Protein AF-A0A095VUY6-F1 (afdb_monomer)

Secondary structure (DSSP, 8-state):
-HHHHHHHHHHHHHHHHHHHHHHHT--PPPTT-SS-S-HHHHHHHHHHHHHHHHHHHHHHHHHHHHHH---STTTSHHHHHHHHHHHHHHHHHHHHH-

Foldseek 3Di:
DVVVLVVLVVVLVVLLVVLLVLLVPDDDDDPDPPPPDDPSVVVSVVSLVVSVVSLVVSLVVLVVQLVVDQPDCCNHPNVNVVSVVSVVVSVVSVVVRD

Structure (mmCIF, N/CA/C/O backbone):
data_AF-A0A095VUY6-F1
#
_entry.id   AF-A0A095VUY6-F1
#
loop_
_atom_site.group_PDB
_atom_site.id
_atom_site.type_symbol
_atom_site.label_atom_id
_atom_site.label_alt_id
_atom_site.label_comp_id
_atom_site.label_asym_id
_atom_site.label_entity_id
_atom_site.label_seq_id
_atom_site.pdbx_PDB_ins_code
_atom_site.Cartn_x
_atom_site.Cartn_y
_atom_site.Cartn_z
_atom_site.occupancy
_atom_site.B_iso_or_equiv
_atom_site.auth_seq_id
_atom_site.auth_comp_id
_atom_site.auth_asym_id
_atom_site.auth_atom_id
_atom_site.pdbx_PDB_model_num
ATOM 1 N N . MET A 1 1 ? -11.208 10.276 18.630 1.00 66.81 1 MET A N 1
ATOM 2 C CA . MET A 1 1 ? -10.186 9.214 18.450 1.00 66.81 1 MET A CA 1
ATOM 3 C C . MET A 1 1 ? -10.660 8.069 17.556 1.00 66.81 1 MET A C 1
ATOM 5 O O . MET A 1 1 ? -9.987 7.786 16.578 1.00 66.81 1 MET A O 1
ATOM 9 N N . PHE A 1 2 ? -11.812 7.439 17.823 1.00 73.38 2 PHE A N 1
ATOM 10 C CA . PHE A 1 2 ? -12.268 6.275 17.043 1.00 73.38 2 PHE A CA 1
ATOM 11 C C . PHE A 1 2 ? -12.604 6.577 15.572 1.00 73.38 2 PHE A C 1
ATOM 13 O O . PHE A 1 2 ? -12.197 5.826 14.691 1.00 73.38 2 PHE A O 1
ATOM 20 N N . LEU A 1 3 ? -13.283 7.699 15.297 1.00 83.88 3 LEU A N 1
ATOM 21 C CA . LEU A 1 3 ? -13.585 8.131 13.926 1.00 83.88 3 LEU A CA 1
ATOM 22 C C . LEU A 1 3 ? -12.308 8.418 13.120 1.00 83.88 3 LEU A C 1
ATOM 24 O O . LEU 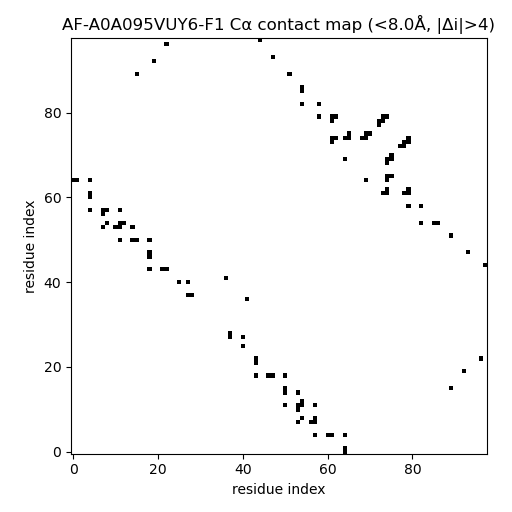A 1 3 ? -12.180 7.957 11.995 1.00 83.88 3 LEU A O 1
ATOM 28 N N . TYR A 1 4 ? -11.340 9.107 13.728 1.00 87.44 4 TYR A N 1
ATOM 29 C CA . TYR A 1 4 ? -10.055 9.407 13.094 1.00 87.44 4 TYR A CA 1
ATOM 30 C C . TYR A 1 4 ? -9.267 8.140 12.738 1.00 87.44 4 TYR A C 1
ATOM 32 O O . TYR A 1 4 ? -8.796 8.011 11.614 1.00 87.44 4 TYR A O 1
ATOM 40 N N . TYR A 1 5 ? -9.189 7.174 13.662 1.00 86.06 5 TYR A N 1
ATOM 41 C CA . TYR A 1 5 ? -8.580 5.873 13.378 1.00 86.06 5 TYR A CA 1
ATOM 42 C C . TYR A 1 5 ? -9.266 5.171 12.198 1.00 86.06 5 TYR A C 1
ATOM 44 O O . TYR A 1 5 ? -8.583 4.715 11.288 1.00 86.06 5 TYR A O 1
ATOM 52 N N . ARG A 1 6 ? -10.606 5.137 12.169 1.00 86.44 6 ARG A N 1
ATOM 53 C CA . ARG A 1 6 ? -11.358 4.536 11.056 1.00 86.44 6 ARG A CA 1
ATOM 54 C C . ARG A 1 6 ? -11.048 5.208 9.721 1.00 86.44 6 ARG A C 1
ATOM 56 O O . ARG A 1 6 ? -10.798 4.505 8.752 1.00 86.44 6 ARG A O 1
ATOM 63 N N . ILE A 1 7 ? -11.030 6.540 9.681 1.00 91.38 7 ILE A N 1
ATOM 64 C CA . ILE A 1 7 ? -10.694 7.298 8.467 1.00 91.38 7 ILE A CA 1
ATOM 65 C C . ILE A 1 7 ? -9.268 6.965 8.018 1.00 91.38 7 ILE A C 1
ATOM 67 O O . ILE A 1 7 ? -9.061 6.608 6.864 1.00 91.38 7 ILE A O 1
ATOM 71 N N . SER A 1 8 ? -8.297 7.014 8.933 1.00 92.31 8 SER A N 1
ATOM 72 C CA . SER A 1 8 ? -6.902 6.682 8.628 1.00 92.31 8 SER A CA 1
ATOM 73 C C . SER A 1 8 ? -6.746 5.248 8.121 1.00 92.31 8 SER A C 1
ATOM 75 O O . SER A 1 8 ? -6.016 5.024 7.157 1.00 92.31 8 SER A O 1
ATOM 77 N N . PHE A 1 9 ? -7.448 4.287 8.720 1.00 91.56 9 PHE A N 1
ATOM 78 C CA . PHE A 1 9 ? -7.431 2.897 8.280 1.00 91.56 9 PHE A CA 1
ATOM 79 C C . PHE A 1 9 ? -8.013 2.738 6.871 1.00 91.56 9 PHE A C 1
ATOM 81 O O . PHE A 1 9 ? -7.360 2.157 6.010 1.00 91.56 9 PHE A O 1
ATOM 88 N N . VAL A 1 10 ? -9.192 3.312 6.607 1.00 94.19 10 VAL A N 1
ATOM 89 C CA . VAL A 1 10 ? -9.834 3.259 5.283 1.00 94.19 10 VAL A CA 1
ATOM 90 C C . VAL A 1 10 ? -8.943 3.889 4.214 1.00 94.19 10 VAL A C 1
ATOM 92 O O . VAL A 1 10 ? -8.733 3.279 3.171 1.00 94.19 10 VAL A O 1
ATOM 95 N N . LEU A 1 11 ? -8.354 5.057 4.486 1.00 96.44 11 LEU A N 1
ATOM 96 C CA . LEU A 1 11 ? -7.415 5.698 3.562 1.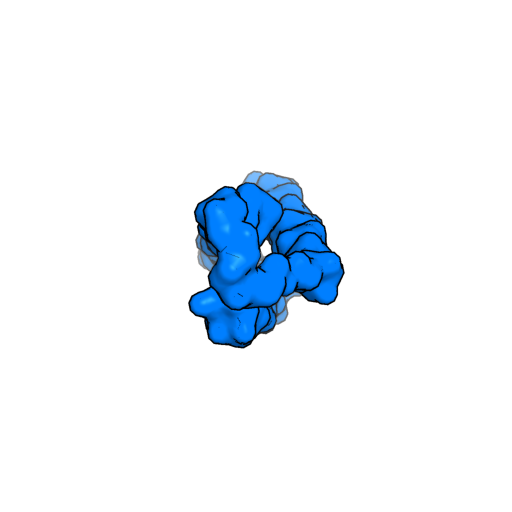00 96.44 11 LEU A CA 1
ATOM 97 C C . LEU A 1 11 ? -6.180 4.832 3.296 1.00 96.44 11 LEU A C 1
ATOM 99 O O . LEU A 1 11 ? -5.737 4.751 2.157 1.00 96.44 11 LEU A O 1
ATOM 103 N N . SER A 1 12 ? -5.657 4.151 4.318 1.00 95.75 12 SER A N 1
ATOM 104 C CA . SER A 1 12 ? -4.505 3.252 4.160 1.00 95.75 12 SER A CA 1
ATOM 105 C C . SER A 1 12 ? -4.842 2.055 3.271 1.00 95.75 12 SER A C 1
ATOM 107 O O . SER A 1 12 ? -4.057 1.703 2.397 1.00 95.75 12 SER A O 1
ATOM 109 N N . VAL A 1 13 ? -6.022 1.452 3.456 1.00 96.12 13 VAL A N 1
ATOM 110 C CA . VAL A 1 13 ? -6.487 0.324 2.633 1.00 96.12 13 VAL A CA 1
ATOM 111 C C . VAL A 1 13 ? -6.734 0.759 1.188 1.00 96.12 13 VAL A C 1
ATOM 113 O O . VAL A 1 13 ? -6.324 0.057 0.270 1.00 96.12 13 VAL A O 1
ATOM 116 N N . LEU A 1 14 ? -7.357 1.922 0.972 1.00 97.88 14 LEU A N 1
ATOM 117 C CA . LEU A 1 14 ? -7.585 2.462 -0.372 1.00 97.88 14 LEU A CA 1
ATOM 118 C C . LEU A 1 14 ? -6.270 2.791 -1.085 1.00 97.88 14 LEU A C 1
ATOM 120 O O . LEU A 1 14 ? -6.108 2.436 -2.249 1.00 97.88 14 LEU A O 1
ATOM 124 N N . ALA A 1 15 ? -5.324 3.423 -0.385 1.00 97.25 15 ALA A N 1
ATOM 125 C CA . ALA A 1 15 ? -4.004 3.727 -0.928 1.00 97.25 15 ALA A CA 1
ATOM 126 C C . ALA A 1 15 ? -3.239 2.447 -1.290 1.00 97.25 15 ALA A C 1
ATOM 128 O O . ALA A 1 15 ? -2.677 2.358 -2.378 1.00 97.25 15 ALA A O 1
ATOM 129 N N . LEU A 1 16 ? -3.273 1.435 -0.415 1.00 97.38 16 LEU A N 1
ATOM 130 C CA . LEU A 1 16 ? -2.670 0.133 -0.688 1.00 97.38 16 LEU A CA 1
ATOM 131 C C . LEU A 1 16 ? -3.310 -0.542 -1.905 1.00 97.38 16 LEU A C 1
ATOM 133 O O . LEU A 1 16 ? -2.589 -1.025 -2.769 1.00 97.38 16 LEU A O 1
ATOM 137 N N . ALA A 1 17 ? -4.641 -0.555 -2.001 1.00 96.81 17 ALA A N 1
ATOM 138 C CA . ALA A 1 17 ? -5.343 -1.161 -3.130 1.00 96.81 17 ALA A CA 1
ATOM 139 C C . ALA A 1 17 ? -4.996 -0.468 -4.456 1.00 96.81 17 ALA A C 1
ATOM 141 O O . ALA A 1 17 ? -4.657 -1.141 -5.425 1.00 96.81 17 ALA A O 1
ATOM 142 N N . ALA A 1 18 ? -5.023 0.868 -4.488 1.00 96.88 18 ALA A N 1
ATOM 143 C CA . ALA A 1 18 ? -4.638 1.642 -5.665 1.00 96.88 18 ALA A CA 1
ATOM 144 C C . ALA A 1 18 ? -3.186 1.373 -6.079 1.00 96.88 18 ALA A C 1
ATOM 146 O O . ALA A 1 18 ? -2.910 1.197 -7.263 1.00 96.88 18 ALA A O 1
ATOM 147 N N . TRP A 1 19 ? -2.270 1.294 -5.112 1.00 96.94 19 TRP A N 1
ATOM 148 C CA . TRP A 1 19 ? -0.867 1.003 -5.385 1.00 96.94 19 TRP A CA 1
ATOM 149 C C . TRP A 1 19 ? -0.654 -0.421 -5.907 1.00 96.94 19 TRP A C 1
ATOM 151 O O . TRP A 1 19 ? 0.020 -0.591 -6.917 1.00 96.94 19 TRP A O 1
ATOM 161 N N . VAL A 1 20 ? -1.283 -1.430 -5.290 1.00 95.44 20 VAL A N 1
ATOM 162 C CA . VAL A 1 20 ? -1.222 -2.823 -5.768 1.00 95.44 20 VAL A CA 1
ATOM 163 C C . VAL A 1 20 ? -1.757 -2.930 -7.191 1.00 95.44 20 VAL A C 1
ATOM 165 O O . VAL A 1 20 ? -1.122 -3.574 -8.015 1.00 95.44 20 VAL A O 1
ATOM 168 N N . ILE A 1 21 ? -2.885 -2.281 -7.502 1.00 95.06 21 ILE A N 1
ATOM 169 C CA . ILE A 1 21 ? -3.429 -2.254 -8.866 1.00 95.06 21 ILE A CA 1
ATOM 170 C C . ILE A 1 21 ? -2.426 -1.601 -9.818 1.00 95.06 21 ILE A C 1
ATOM 172 O O . ILE A 1 21 ? -2.106 -2.191 -10.842 1.00 95.06 21 ILE A O 1
ATOM 176 N N . GLY A 1 22 ? -1.903 -0.423 -9.462 1.00 94.12 22 GLY A N 1
ATOM 177 C CA . GLY A 1 22 ? -0.945 0.310 -10.289 1.00 94.12 22 GLY A CA 1
ATOM 178 C C . GLY A 1 22 ? 0.289 -0.522 -10.624 1.00 94.12 22 GLY A C 1
ATOM 179 O O . GLY A 1 22 ? 0.638 -0.636 -11.794 1.00 94.12 22 GLY A O 1
ATOM 180 N N . VAL A 1 23 ? 0.885 -1.166 -9.619 1.00 93.25 23 VAL A N 1
ATOM 181 C CA . VAL A 1 23 ? 2.021 -2.076 -9.803 1.00 93.25 23 VAL A CA 1
ATOM 182 C C . VAL A 1 23 ? 1.634 -3.309 -10.624 1.00 93.25 23 VAL A C 1
ATOM 184 O O . VAL A 1 23 ? 2.352 -3.661 -11.551 1.00 93.25 23 VAL A O 1
ATOM 187 N N . ALA A 1 24 ? 0.495 -3.944 -10.339 1.00 92.38 24 ALA A N 1
ATOM 188 C CA . ALA A 1 24 ? 0.051 -5.149 -11.044 1.00 92.38 24 ALA A CA 1
ATOM 189 C C . ALA A 1 24 ? -0.221 -4.913 -12.538 1.00 92.38 24 ALA A C 1
ATOM 191 O O . ALA A 1 24 ? -0.113 -5.841 -13.335 1.00 92.38 24 ALA A O 1
ATOM 192 N N . THR A 1 25 ? -0.606 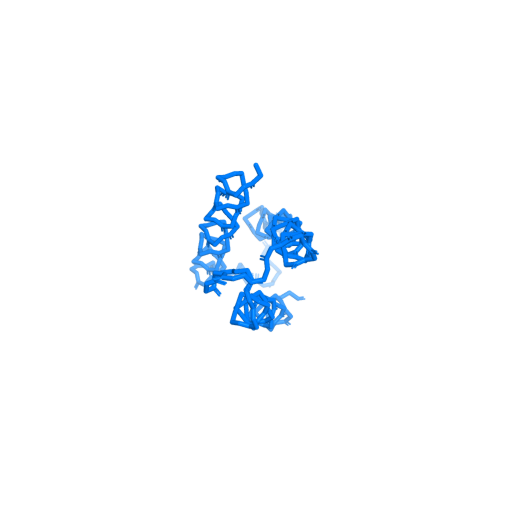-3.690 -12.908 1.00 93.38 25 THR A N 1
ATOM 193 C CA . THR A 1 25 ? -0.858 -3.286 -14.300 1.00 93.38 25 THR A CA 1
ATOM 194 C C . THR A 1 25 ? 0.332 -2.600 -14.966 1.00 93.38 25 THR A C 1
ATOM 196 O O . THR A 1 25 ? 0.235 -2.220 -16.130 1.00 93.38 25 THR A O 1
ATOM 199 N N . TYR A 1 26 ? 1.420 -2.371 -14.232 1.00 90.88 26 TYR A N 1
ATOM 200 C CA . TYR A 1 26 ? 2.590 -1.687 -14.758 1.00 90.88 26 TYR A CA 1
ATOM 201 C C . TYR A 1 26 ? 3.482 -2.664 -15.523 1.00 90.88 26 TYR A C 1
ATOM 203 O O . TYR A 1 26 ? 4.097 -3.556 -14.941 1.00 90.88 26 TYR A O 1
ATOM 211 N N . ASP A 1 27 ? 3.583 -2.446 -16.831 1.00 87.25 27 ASP A N 1
ATOM 212 C CA . ASP A 1 27 ? 4.526 -3.145 -17.696 1.00 87.25 27 ASP A CA 1
ATOM 213 C C . ASP A 1 27 ? 5.830 -2.351 -17.782 1.00 87.25 27 ASP A C 1
ATOM 215 O O . ASP A 1 27 ? 5.905 -1.303 -18.428 1.00 87.25 27 ASP A O 1
ATOM 219 N N . ALA A 1 28 ? 6.873 -2.863 -17.130 1.00 81.31 28 ALA A N 1
ATOM 220 C CA . ALA A 1 28 ? 8.183 -2.231 -17.150 1.00 81.31 28 ALA A CA 1
ATOM 221 C C . ALA A 1 28 ? 8.774 -2.219 -18.576 1.00 81.31 28 ALA A C 1
ATOM 223 O O . ALA A 1 28 ? 8.813 -3.270 -19.234 1.00 81.31 28 ALA A O 1
ATOM 224 N N . PRO A 1 29 ? 9.300 -1.073 -19.053 1.00 79.31 29 PRO A N 1
ATOM 225 C CA . PRO A 1 29 ? 10.053 -1.026 -20.299 1.00 79.31 29 PRO A CA 1
ATOM 226 C C . PRO A 1 29 ? 11.226 -2.010 -20.263 1.00 79.31 29 PRO A C 1
ATOM 228 O O . PRO A 1 29 ? 11.911 -2.161 -19.247 1.00 79.31 29 PRO A O 1
ATOM 231 N N . ARG A 1 30 ? 11.464 -2.712 -21.377 1.00 72.19 30 ARG A N 1
ATOM 232 C CA . ARG A 1 30 ? 12.578 -3.666 -21.474 1.00 72.19 30 ARG A CA 1
ATOM 233 C C . ARG A 1 30 ? 13.904 -2.918 -21.315 1.00 72.19 30 ARG A C 1
ATOM 235 O O . ARG A 1 30 ? 14.114 -1.890 -21.950 1.00 72.19 30 ARG A O 1
ATOM 242 N N . LEU A 1 31 ? 14.792 -3.465 -20.482 1.00 69.25 31 LEU A N 1
ATOM 243 C CA . LEU A 1 31 ? 16.118 -2.909 -20.197 1.00 69.25 31 LEU A CA 1
ATOM 244 C C . LEU A 1 31 ? 16.863 -2.518 -21.487 1.00 69.25 31 LEU A C 1
ATOM 246 O O . LEU A 1 31 ? 16.995 -3.336 -22.396 1.00 69.25 31 LEU A O 1
ATOM 250 N N . GLY A 1 32 ? 17.410 -1.298 -21.518 1.00 67.62 32 GLY A N 1
ATOM 251 C CA . GLY A 1 32 ? 18.342 -0.856 -22.561 1.00 67.62 32 GLY A CA 1
ATOM 252 C C . GLY A 1 32 ? 17.728 -0.099 -23.741 1.00 67.62 32 GLY A C 1
ATOM 253 O O . GLY A 1 32 ? 18.360 -0.027 -24.790 1.00 67.62 32 GLY A O 1
ATOM 254 N N . ASP A 1 33 ? 16.539 0.485 -23.589 1.00 72.44 33 ASP A N 1
ATOM 255 C CA . ASP A 1 33 ? 15.905 1.305 -24.634 1.00 72.44 33 ASP A CA 1
ATOM 256 C C . ASP A 1 33 ? 16.557 2.692 -24.839 1.00 72.44 33 ASP A C 1
ATOM 258 O O . ASP A 1 33 ? 16.256 3.382 -25.811 1.00 72.44 33 ASP A O 1
ATOM 262 N N . GLY A 1 34 ? 17.472 3.088 -23.946 1.00 77.69 34 GLY A N 1
ATOM 263 C CA . GLY A 1 34 ? 18.210 4.351 -24.012 1.00 77.69 34 GLY A CA 1
ATOM 264 C C . GLY A 1 34 ? 17.443 5.577 -23.505 1.00 77.69 34 GLY A C 1
ATOM 265 O O . GLY A 1 34 ? 17.998 6.673 -23.543 1.00 77.69 34 GLY A O 1
ATOM 266 N N . ASN A 1 35 ? 16.218 5.417 -22.990 1.00 79.31 35 ASN A N 1
ATOM 267 C CA . ASN A 1 35 ? 15.349 6.536 -22.596 1.00 79.31 35 ASN A CA 1
ATOM 268 C C . ASN A 1 35 ? 15.507 6.976 -21.128 1.00 79.31 35 ASN A C 1
ATOM 270 O O . ASN A 1 35 ? 14.805 7.877 -20.669 1.00 79.31 35 ASN A O 1
ATOM 274 N N . GLY A 1 36 ? 16.455 6.389 -20.392 1.00 80.50 36 GLY A N 1
ATOM 275 C CA . GLY A 1 36 ? 16.655 6.672 -18.969 1.00 80.50 36 GLY A CA 1
ATOM 276 C C . GLY A 1 36 ? 15.634 5.956 -18.072 1.00 80.50 36 GLY A C 1
ATOM 277 O O . GLY A 1 36 ? 15.019 4.980 -18.497 1.00 80.50 36 GLY A O 1
ATOM 278 N N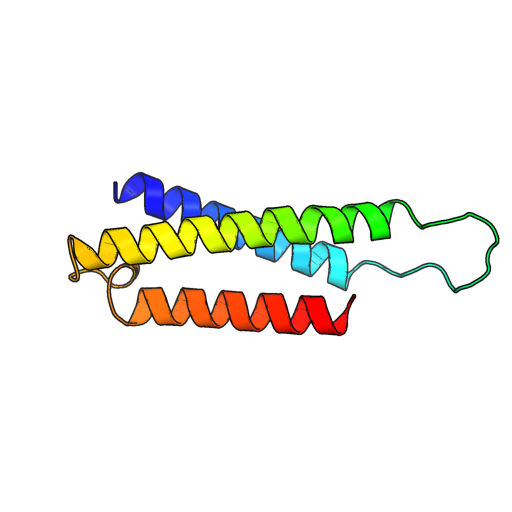 . PRO A 1 37 ? 15.495 6.367 -16.798 1.00 83.50 37 PRO A N 1
ATOM 279 C CA . PRO A 1 37 ? 14.581 5.716 -15.866 1.00 83.50 37 PRO A CA 1
ATOM 280 C C . PRO A 1 37 ? 13.121 5.989 -16.234 1.00 83.50 37 PRO A C 1
ATOM 282 O O . PRO A 1 37 ? 12.726 7.140 -16.423 1.00 83.50 37 PRO A O 1
ATOM 285 N N . ASP A 1 38 ? 12.315 4.928 -16.276 1.00 88.38 38 ASP A N 1
ATOM 286 C CA . ASP A 1 38 ? 10.891 5.034 -16.579 1.00 88.38 38 ASP A CA 1
ATOM 287 C C . ASP A 1 38 ? 10.153 5.875 -15.515 1.00 88.38 38 ASP A C 1
ATOM 289 O O . ASP A 1 38 ? 10.182 5.532 -14.325 1.00 88.38 38 ASP A O 1
ATOM 293 N N . PRO A 1 39 ? 9.482 6.976 -15.901 1.00 89.19 39 PRO A N 1
ATOM 294 C CA . PRO A 1 39 ? 8.856 7.880 -14.943 1.00 89.19 39 PRO A CA 1
ATOM 295 C C . PRO A 1 39 ? 7.715 7.223 -14.157 1.00 89.19 39 PRO A C 1
ATOM 297 O O . PRO A 1 39 ? 7.512 7.571 -12.992 1.00 89.19 39 PRO A O 1
ATOM 300 N N . LEU A 1 40 ? 6.981 6.274 -14.747 1.00 90.88 40 LEU A N 1
ATOM 301 C CA . LEU A 1 40 ? 5.899 5.576 -14.050 1.00 90.88 40 LEU A CA 1
ATOM 302 C C . LEU A 1 40 ? 6.460 4.625 -12.992 1.00 90.88 40 LEU A C 1
ATOM 304 O O . LEU A 1 40 ? 6.011 4.669 -11.847 1.00 90.88 40 LEU A O 1
ATOM 308 N N . GLY A 1 41 ? 7.492 3.850 -13.323 1.00 90.94 41 GLY A N 1
ATOM 309 C CA . GLY A 1 41 ? 8.223 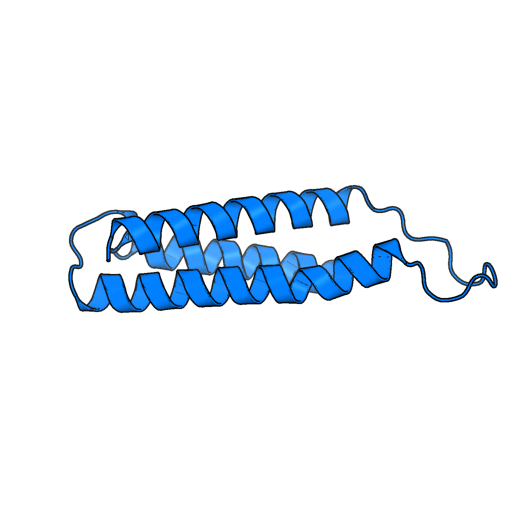3.011 -12.379 1.00 90.94 41 GLY A CA 1
ATOM 310 C C . GLY A 1 41 ? 8.798 3.817 -11.212 1.00 90.94 41 GLY A C 1
ATOM 311 O O . GLY A 1 41 ? 8.650 3.423 -10.054 1.00 90.94 41 GLY A O 1
ATOM 312 N N . VAL A 1 42 ? 9.368 4.997 -11.485 1.00 91.62 42 VAL A N 1
ATOM 313 C CA . VAL A 1 42 ? 9.855 5.915 -10.438 1.00 91.62 42 VAL A CA 1
ATOM 314 C C . VAL A 1 42 ? 8.711 6.401 -9.541 1.00 91.62 42 VAL A C 1
ATOM 316 O O . VAL A 1 42 ? 8.850 6.399 -8.318 1.00 91.62 42 VAL A O 1
ATOM 319 N N . LEU A 1 43 ? 7.562 6.788 -10.103 1.00 94.94 43 LEU A N 1
ATOM 320 C CA . LEU A 1 43 ? 6.400 7.213 -9.313 1.00 94.94 43 LEU A CA 1
ATOM 321 C C . LEU A 1 43 ? 5.801 6.067 -8.482 1.00 94.94 43 LEU A C 1
ATOM 323 O O . LEU A 1 43 ? 5.401 6.284 -7.335 1.00 94.94 43 LEU A O 1
ATOM 327 N N . LEU A 1 44 ? 5.766 4.843 -9.013 1.00 94.12 44 LEU A N 1
ATOM 328 C CA . LEU A 1 44 ? 5.327 3.653 -8.278 1.00 94.12 44 LEU A CA 1
ATOM 329 C C . LEU A 1 44 ? 6.270 3.331 -7.114 1.00 94.12 44 LEU A C 1
ATOM 331 O O . LEU A 1 44 ? 5.807 3.043 -6.007 1.00 94.12 44 LEU A O 1
ATOM 335 N N . PHE A 1 45 ? 7.579 3.477 -7.327 1.00 93.38 45 PHE A N 1
ATOM 336 C CA . PHE A 1 45 ? 8.574 3.344 -6.268 1.00 93.38 45 PHE A CA 1
ATOM 337 C C . PHE A 1 45 ? 8.460 4.454 -5.212 1.00 93.38 45 PHE A C 1
ATOM 339 O O . PHE A 1 45 ? 8.548 4.190 -4.019 1.00 93.38 45 PHE A O 1
ATOM 346 N N . LEU A 1 46 ? 8.231 5.708 -5.602 1.00 95.44 46 LEU A N 1
ATOM 347 C CA . LEU A 1 46 ? 8.053 6.797 -4.635 1.00 95.44 46 LEU A CA 1
ATOM 348 C C . LEU A 1 46 ? 6.754 6.640 -3.832 1.00 95.44 46 LEU A C 1
ATOM 350 O O . LEU A 1 46 ? 6.736 6.846 -2.617 1.00 95.44 46 LEU A O 1
ATOM 354 N N . SER A 1 47 ? 5.666 6.240 -4.492 1.00 96.31 47 SER A N 1
ATOM 355 C CA . SER A 1 47 ? 4.369 6.028 -3.842 1.00 96.31 47 SER A CA 1
ATOM 356 C C . SE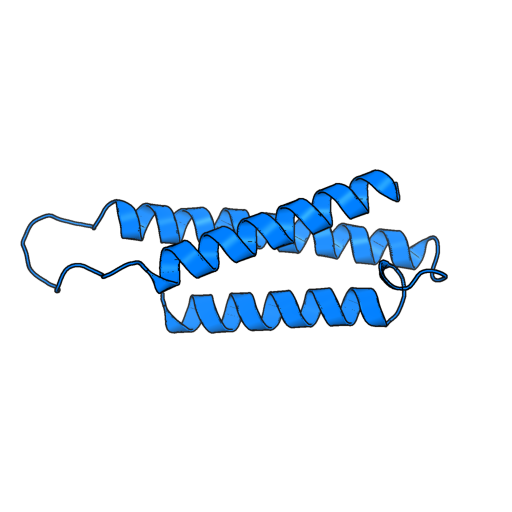R A 1 47 ? 4.354 4.823 -2.897 1.00 96.31 47 SER A C 1
ATOM 358 O O . SER A 1 47 ? 3.612 4.865 -1.915 1.00 96.31 47 SER A O 1
ATOM 360 N N . LEU A 1 48 ? 5.226 3.822 -3.096 1.00 95.94 48 LEU A N 1
ATOM 361 C CA . LEU A 1 48 ? 5.468 2.732 -2.138 1.00 95.94 48 LEU A CA 1
ATOM 362 C C . LEU A 1 48 ? 5.687 3.279 -0.719 1.00 95.94 48 LEU A C 1
ATOM 364 O O . LEU A 1 48 ? 5.062 2.818 0.237 1.00 95.94 48 LEU A O 1
ATOM 368 N N . TRP A 1 49 ? 6.533 4.302 -0.576 1.00 95.94 49 TRP A N 1
ATOM 369 C CA . TRP A 1 49 ? 6.848 4.904 0.721 1.00 95.94 49 TRP A CA 1
ATOM 370 C C . TRP A 1 49 ? 5.647 5.616 1.337 1.00 95.94 49 TRP A C 1
ATOM 372 O O . TRP A 1 49 ? 5.412 5.498 2.539 1.00 95.94 49 TRP A O 1
ATOM 382 N N . LEU A 1 50 ? 4.848 6.312 0.525 1.00 96.38 50 LEU A N 1
ATOM 383 C CA . LEU A 1 50 ? 3.624 6.968 0.992 1.00 96.38 50 LEU A CA 1
ATOM 384 C C . LEU A 1 50 ? 2.603 5.947 1.510 1.00 96.38 50 LEU A C 1
ATOM 386 O O . LEU A 1 50 ? 2.023 6.143 2.580 1.00 96.38 50 LEU A O 1
ATOM 390 N N . VAL A 1 51 ? 2.421 4.836 0.794 1.00 97.06 51 VAL A N 1
ATOM 391 C CA . VAL A 1 51 ? 1.542 3.733 1.213 1.00 97.06 51 VAL A CA 1
ATOM 392 C C . VAL A 1 51 ? 2.054 3.094 2.501 1.00 97.06 51 VAL A C 1
ATOM 394 O O . VAL A 1 51 ? 1.282 2.916 3.447 1.00 97.06 51 VAL A O 1
ATOM 397 N N . GLY A 1 52 ? 3.357 2.815 2.579 1.00 96.31 52 GLY A N 1
ATOM 398 C CA . GLY A 1 52 ? 3.996 2.274 3.777 1.00 96.31 52 GLY A CA 1
ATOM 399 C C . GLY A 1 52 ? 3.829 3.187 4.996 1.00 96.31 52 GLY A C 1
ATOM 400 O O . GLY A 1 52 ? 3.483 2.716 6.078 1.00 96.31 52 GLY A O 1
ATOM 401 N N . LEU A 1 53 ? 3.988 4.503 4.830 1.00 97.38 53 LEU A N 1
ATOM 402 C CA . LEU A 1 53 ? 3.784 5.481 5.903 1.00 97.38 53 LEU A CA 1
ATOM 403 C C . LEU A 1 53 ? 2.322 5.550 6.363 1.00 97.38 53 LEU A C 1
ATOM 405 O O . LEU A 1 53 ? 2.069 5.621 7.566 1.00 97.38 53 LEU A O 1
ATOM 409 N N . LEU A 1 54 ? 1.351 5.476 5.448 1.00 96.56 54 LEU A N 1
ATOM 410 C CA . LEU A 1 54 ? -0.072 5.415 5.804 1.00 96.56 54 LEU A CA 1
ATOM 411 C C . LEU A 1 54 ? -0.405 4.136 6.588 1.00 96.56 54 LEU A C 1
ATOM 413 O O . LEU A 1 54 ? -1.063 4.195 7.633 1.00 96.56 54 LEU A O 1
ATOM 417 N N . LEU A 1 55 ? 0.107 2.986 6.140 1.00 95.94 55 LEU A N 1
ATOM 418 C CA . LEU A 1 55 ? -0.013 1.720 6.864 1.00 95.94 55 LEU A CA 1
ATOM 419 C C . LEU A 1 55 ? 0.638 1.798 8.249 1.00 95.94 55 LEU A C 1
ATOM 421 O O . LEU A 1 55 ? 0.042 1.340 9.228 1.00 95.94 55 LEU A O 1
ATOM 425 N N . ALA A 1 56 ? 1.813 2.420 8.368 1.00 95.81 56 ALA A N 1
ATOM 426 C CA . ALA A 1 56 ? 2.499 2.611 9.645 1.00 95.81 56 ALA A CA 1
ATOM 427 C C . ALA A 1 56 ? 1.670 3.481 10.590 1.00 95.81 56 ALA A C 1
ATOM 429 O O . ALA A 1 56 ? 1.428 3.101 11.736 1.00 95.81 56 ALA A O 1
ATOM 430 N N . HIS A 1 57 ? 1.170 4.608 10.086 1.00 94.81 57 HIS A N 1
ATOM 431 C CA . HIS A 1 57 ? 0.352 5.550 10.840 1.00 94.81 57 HIS A CA 1
ATOM 432 C C . HIS A 1 57 ? -0.937 4.903 11.352 1.00 94.81 57 HIS A C 1
ATOM 434 O O . HIS A 1 57 ? -1.238 4.962 12.546 1.00 94.81 57 HIS A O 1
ATOM 440 N N . SER A 1 58 ? -1.677 4.212 10.482 1.00 92.56 58 SER A N 1
ATOM 441 C CA . SER A 1 58 ? -2.906 3.518 10.884 1.00 92.56 58 SER A CA 1
ATOM 442 C C . SER A 1 58 ? -2.635 2.376 11.872 1.00 92.56 58 SER A C 1
ATOM 444 O O . SER A 1 58 ? -3.407 2.197 12.816 1.00 92.56 58 SER A O 1
ATOM 446 N N . SER A 1 59 ? -1.508 1.668 11.731 1.00 91.56 59 SER A N 1
ATOM 447 C CA . SER A 1 59 ? -1.069 0.631 12.678 1.00 91.56 59 SER A CA 1
ATOM 448 C C . SER A 1 59 ? -0.717 1.219 14.049 1.00 91.56 59 SER A C 1
ATOM 450 O O . SER A 1 59 ? -1.139 0.686 15.077 1.00 91.56 59 SER A O 1
ATOM 452 N N . MET A 1 60 ? -0.009 2.355 14.094 1.00 90.94 60 MET A N 1
ATOM 453 C CA . MET A 1 60 ? 0.268 3.074 15.343 1.00 90.94 60 MET A CA 1
ATOM 454 C C . MET A 1 60 ? -1.031 3.498 16.033 1.00 90.94 60 MET A C 1
ATOM 456 O O . MET A 1 60 ? -1.196 3.275 17.234 1.00 90.94 60 MET A O 1
ATOM 460 N N . LEU A 1 61 ? -1.990 4.050 15.283 1.00 89.12 61 LEU A N 1
ATOM 461 C CA . LEU A 1 61 ? -3.303 4.412 15.822 1.00 89.12 61 LEU A CA 1
ATOM 462 C C . LEU A 1 61 ? -4.073 3.199 16.352 1.00 89.12 61 LEU A C 1
ATOM 464 O O . LEU A 1 61 ? -4.722 3.318 17.391 1.00 89.12 61 LEU A O 1
ATOM 468 N N . ALA A 1 62 ? -3.983 2.040 15.693 1.00 86.81 62 ALA A N 1
ATOM 469 C CA . ALA A 1 62 ? -4.577 0.799 16.184 1.00 86.81 62 ALA A CA 1
ATOM 470 C C . ALA A 1 62 ? -3.957 0.369 17.524 1.00 86.81 62 ALA A C 1
ATOM 472 O O . ALA A 1 62 ? -4.688 0.044 18.464 1.00 86.81 62 ALA A O 1
ATOM 473 N N . CYS A 1 63 ? -2.629 0.450 17.656 1.00 85.50 63 CYS A N 1
ATOM 474 C CA . CYS A 1 63 ? -1.922 0.187 18.912 1.00 85.50 63 CYS A CA 1
ATOM 475 C C . CYS A 1 63 ? -2.358 1.149 20.031 1.00 85.50 63 CYS A C 1
ATOM 477 O O . CYS A 1 63 ? -2.709 0.702 21.126 1.00 85.50 63 CYS A O 1
ATOM 479 N N . PHE A 1 64 ? -2.424 2.457 19.753 1.00 84.31 64 PHE A N 1
ATOM 480 C CA . PHE A 1 64 ? -2.901 3.457 20.717 1.00 84.31 64 PHE A CA 1
ATOM 481 C C . PHE A 1 64 ? -4.366 3.245 21.112 1.00 84.31 64 PHE A C 1
ATOM 483 O O . PHE A 1 64 ? -4.725 3.373 22.284 1.00 84.31 64 PHE A O 1
ATOM 490 N N . ALA A 1 65 ? -5.227 2.920 20.148 1.00 77.56 65 ALA A N 1
ATOM 491 C CA . ALA A 1 65 ? -6.639 2.670 20.390 1.00 77.56 65 ALA A CA 1
ATOM 492 C C . ALA A 1 65 ? -6.850 1.424 21.261 1.00 77.56 65 ALA A C 1
ATOM 494 O O . ALA A 1 65 ? -7.625 1.482 22.219 1.00 77.56 65 ALA A O 1
ATOM 495 N N . ARG A 1 66 ? -6.113 0.338 20.989 1.00 76.75 66 ARG A N 1
ATOM 496 C CA . ARG A 1 66 ? -6.127 -0.891 21.793 1.00 76.75 66 ARG A CA 1
ATOM 497 C C . ARG A 1 66 ? -5.714 -0.633 23.238 1.00 76.75 66 ARG A C 1
ATOM 499 O O . ARG A 1 66 ? -6.387 -1.113 24.145 1.00 76.75 66 ARG A O 1
ATOM 506 N N . ALA A 1 67 ? -4.647 0.141 23.449 1.00 76.94 67 ALA A N 1
ATOM 507 C CA . ALA A 1 67 ? -4.167 0.486 24.788 1.00 76.94 67 ALA A CA 1
ATOM 508 C 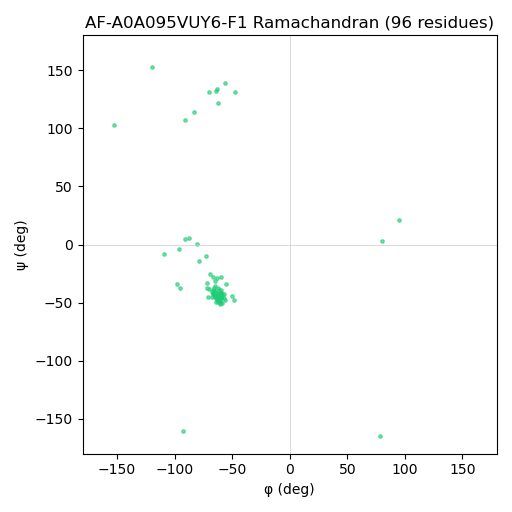C . ALA A 1 67 ? -5.222 1.233 25.624 1.00 76.94 67 ALA A C 1
ATOM 510 O O . ALA A 1 67 ? -5.214 1.136 26.847 1.00 76.94 67 ALA A O 1
ATOM 511 N N . ARG A 1 68 ? -6.145 1.966 24.979 1.00 74.69 68 ARG A N 1
ATOM 512 C CA . ARG A 1 68 ? -7.182 2.745 25.671 1.00 74.69 68 ARG A CA 1
ATOM 513 C C . ARG A 1 68 ? -8.540 2.052 25.774 1.00 74.69 68 ARG A C 1
ATOM 515 O O . ARG A 1 68 ? -9.241 2.304 26.750 1.00 74.69 68 ARG A O 1
ATOM 522 N N . ARG A 1 69 ? -8.958 1.246 24.789 1.00 65.38 69 ARG A N 1
ATOM 523 C CA . ARG A 1 69 ? -10.253 0.531 24.788 1.00 65.38 69 ARG A CA 1
ATOM 524 C C . ARG A 1 69 ? -10.183 -0.767 23.959 1.00 65.38 69 ARG A C 1
ATOM 526 O O . ARG A 1 69 ? -10.292 -0.698 22.737 1.00 65.38 69 ARG A O 1
ATOM 533 N N . PRO A 1 70 ? -10.087 -1.954 24.587 1.00 59.78 70 PRO A N 1
ATOM 534 C CA . PRO A 1 70 ? -9.913 -3.228 23.875 1.00 59.78 70 PRO A CA 1
ATOM 535 C C . PRO A 1 70 ? -11.204 -3.836 23.282 1.00 59.78 70 PRO A C 1
ATOM 537 O O . PRO A 1 70 ? -11.153 -4.913 22.697 1.00 59.78 70 PRO A O 1
ATOM 540 N N . ALA A 1 71 ? -12.366 -3.192 23.436 1.00 56.72 71 ALA A N 1
ATOM 541 C CA . ALA A 1 71 ? -13.672 -3.852 23.316 1.00 56.72 71 ALA A CA 1
ATOM 542 C C . ALA A 1 71 ? -14.289 -3.932 21.898 1.00 56.72 71 ALA A C 1
ATOM 544 O O . ALA A 1 71 ? -15.424 -4.380 21.775 1.00 56.72 71 ALA A O 1
ATOM 545 N N . THR A 1 72 ? -13.605 -3.514 20.822 1.00 60.66 72 THR A N 1
ATOM 546 C CA . THR A 1 72 ? -14.178 -3.576 19.454 1.00 60.66 72 THR A CA 1
ATOM 547 C C . THR A 1 72 ? -13.357 -4.445 18.500 1.00 60.66 72 THR A C 1
ATOM 549 O O . THR A 1 72 ? -12.148 -4.575 18.662 1.00 60.66 72 THR A O 1
ATOM 552 N N . ILE A 1 73 ? -14.004 -5.021 17.476 1.00 58.91 73 ILE A N 1
ATOM 553 C CA . ILE A 1 73 ? -13.402 -5.921 16.463 1.00 58.91 73 ILE A CA 1
ATOM 554 C C . ILE A 1 73 ? -12.120 -5.330 15.844 1.00 58.91 73 ILE A C 1
ATOM 556 O O . ILE A 1 73 ? -11.094 -6.002 15.765 1.00 58.91 73 ILE A O 1
ATOM 560 N N . LEU A 1 74 ? -12.145 -4.040 15.493 1.00 59.72 74 LEU A N 1
ATOM 561 C CA . LEU A 1 74 ? -10.998 -3.311 14.932 1.00 59.72 74 LEU A CA 1
ATOM 562 C C . LEU A 1 74 ? -9.960 -2.860 15.982 1.00 59.72 74 LEU A C 1
ATOM 564 O O . LEU A 1 74 ? -8.858 -2.475 15.616 1.00 59.72 74 LEU A O 1
ATOM 568 N N . GLN A 1 75 ? -10.283 -2.886 17.277 1.00 59.25 75 GLN A N 1
ATOM 569 C CA . GLN A 1 75 ? -9.385 -2.454 18.366 1.00 59.25 75 GLN A CA 1
ATOM 570 C C . GLN A 1 75 ? -8.854 -3.619 19.219 1.00 59.25 75 GLN A C 1
ATOM 572 O O . GLN A 1 75 ? -7.989 -3.420 20.071 1.00 59.25 75 GLN A O 1
ATOM 5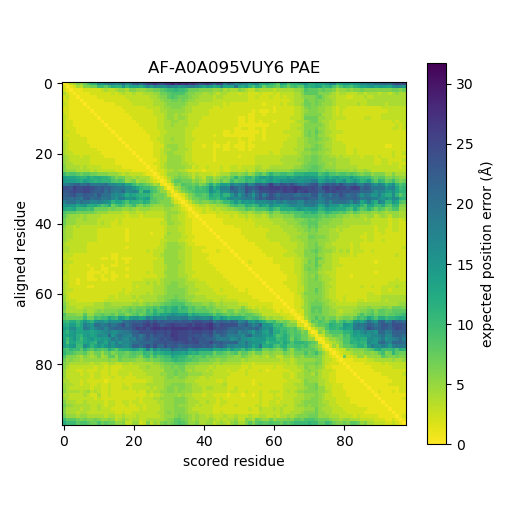77 N N . GLY A 1 76 ? -9.375 -4.830 19.014 1.00 62.53 76 GLY A N 1
ATOM 578 C CA . GLY A 1 76 ? -8.984 -6.050 19.715 1.00 62.53 76 GLY A CA 1
ATOM 579 C C . GLY A 1 76 ? -7.890 -6.841 18.990 1.00 62.53 76 GLY A C 1
ATOM 580 O O . GLY A 1 76 ? -7.188 -6.336 18.116 1.00 62.53 76 GLY A O 1
ATOM 581 N N . ARG A 1 77 ? -7.755 -8.130 19.332 1.00 66.62 77 ARG A N 1
ATOM 582 C CA . ARG A 1 77 ? -6.759 -9.047 18.734 1.00 66.62 77 ARG A CA 1
ATOM 583 C C . ARG A 1 77 ? -6.854 -9.120 17.201 1.00 66.62 77 ARG A C 1
ATOM 585 O O . ARG A 1 77 ? -5.834 -9.254 16.534 1.00 66.62 77 ARG A O 1
ATOM 592 N N . GLN A 1 78 ? -8.067 -9.009 16.661 1.00 76.12 78 GLN A N 1
ATOM 593 C CA . GLN A 1 78 ? -8.334 -9.074 15.222 1.00 76.12 78 GLN A CA 1
ATOM 594 C C . GLN A 1 78 ? -7.819 -7.836 14.473 1.00 76.12 78 GLN A C 1
ATOM 596 O O . GLN A 1 78 ? -7.246 -7.991 13.402 1.00 76.12 78 GLN A O 1
ATOM 601 N N . GLY A 1 79 ? -7.926 -6.633 15.048 1.00 78.50 79 GLY A N 1
ATOM 602 C CA . GLY A 1 79 ? -7.409 -5.405 14.428 1.00 78.50 79 GLY A CA 1
ATOM 603 C C . GLY A 1 79 ? -5.901 -5.452 14.173 1.00 78.50 79 GLY A C 1
ATOM 604 O O . GLY A 1 79 ? -5.442 -5.127 13.082 1.00 78.50 79 GLY A O 1
ATOM 605 N N . ILE A 1 80 ? -5.126 -5.942 15.146 1.00 82.06 80 ILE A N 1
ATOM 606 C CA . ILE A 1 80 ? -3.674 -6.125 14.977 1.00 82.06 80 ILE A CA 1
ATOM 607 C C . ILE A 1 80 ? -3.375 -7.186 13.919 1.00 82.06 80 ILE A C 1
ATOM 609 O O . ILE A 1 80 ? -2.506 -6.969 13.081 1.00 82.06 80 ILE A O 1
ATOM 613 N N . ALA A 1 81 ? -4.100 -8.307 13.929 1.00 86.75 81 ALA A N 1
ATOM 614 C CA . ALA A 1 81 ? -3.919 -9.352 12.926 1.00 86.75 81 ALA A CA 1
ATOM 615 C C . ALA A 1 81 ? -4.177 -8.830 11.500 1.00 86.75 81 ALA A C 1
ATOM 617 O O . ALA A 1 81 ? -3.417 -9.155 10.594 1.00 86.75 81 ALA A O 1
ATOM 618 N N . ILE A 1 82 ? -5.186 -7.971 11.313 1.00 90.06 82 ILE A N 1
ATOM 619 C CA . ILE A 1 82 ? -5.464 -7.319 10.026 1.00 90.06 82 ILE A CA 1
ATOM 620 C C . ILE A 1 82 ? -4.287 -6.435 9.604 1.00 90.06 82 ILE A C 1
ATOM 622 O O . ILE A 1 82 ? -3.806 -6.570 8.485 1.00 90.06 82 ILE A O 1
ATOM 626 N N . HIS A 1 83 ? -3.780 -5.571 10.490 1.00 91.62 83 HIS A N 1
ATOM 627 C CA . HIS A 1 83 ? -2.619 -4.734 10.171 1.00 91.62 83 HIS A CA 1
ATOM 628 C C . HIS A 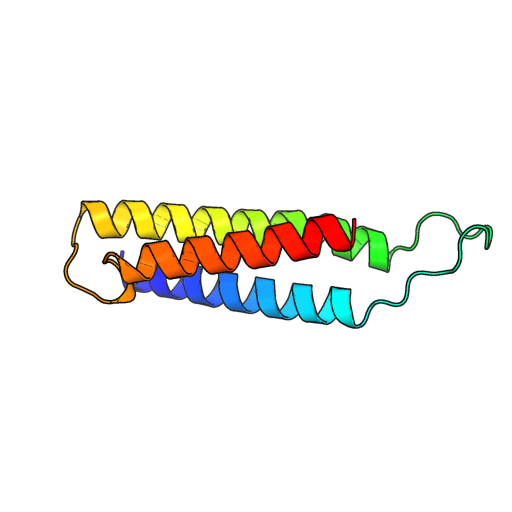1 83 ? -1.378 -5.565 9.825 1.00 91.62 83 HIS A C 1
ATOM 630 O O . HIS A 1 83 ? -0.694 -5.244 8.859 1.00 91.62 83 HIS A O 1
ATOM 636 N N . LEU A 1 84 ? -1.113 -6.653 10.556 1.00 91.50 84 LEU A N 1
ATOM 637 C CA . LEU A 1 84 ? -0.014 -7.572 10.246 1.00 91.50 84 LEU A CA 1
ATOM 638 C C . LEU A 1 84 ? -0.186 -8.232 8.875 1.00 91.50 84 LEU A C 1
ATOM 640 O O . LEU A 1 84 ? 0.780 -8.312 8.124 1.00 91.50 84 LEU A O 1
ATOM 644 N N . ALA A 1 85 ? -1.400 -8.665 8.528 1.00 93.62 85 ALA A N 1
ATOM 645 C CA . ALA A 1 85 ? -1.683 -9.258 7.225 1.00 93.62 85 ALA A CA 1
ATOM 646 C C . ALA A 1 85 ? -1.490 -8.245 6.083 1.00 93.62 85 ALA A C 1
ATOM 648 O O . ALA A 1 85 ? -0.869 -8.573 5.074 1.00 93.62 85 ALA A O 1
ATOM 649 N N . LEU A 1 86 ? -1.961 -7.004 6.262 1.00 94.62 86 LEU A N 1
ATOM 650 C CA . LEU A 1 86 ? -1.759 -5.920 5.295 1.00 94.62 86 LEU A CA 1
ATOM 651 C C . LEU A 1 86 ? -0.270 -5.601 5.115 1.00 94.62 86 LEU A C 1
ATOM 653 O O . LEU A 1 86 ? 0.187 -5.471 3.984 1.00 94.62 86 LEU A O 1
ATOM 657 N N . TRP A 1 87 ? 0.494 -5.532 6.209 1.00 95.81 87 TRP A N 1
ATOM 658 C CA . TRP A 1 87 ? 1.945 -5.339 6.163 1.00 95.81 87 TRP A CA 1
ATOM 659 C C . TRP A 1 87 ? 2.672 -6.488 5.474 1.00 95.81 87 TRP A C 1
ATOM 661 O O . TRP A 1 87 ? 3.540 -6.237 4.645 1.00 95.81 87 TRP A O 1
ATOM 671 N N . ALA A 1 88 ? 2.318 -7.734 5.790 1.00 94.50 88 ALA A N 1
ATOM 672 C CA . ALA A 1 88 ? 2.923 -8.906 5.170 1.00 94.50 88 ALA A CA 1
ATOM 673 C C . ALA A 1 88 ? 2.668 -8.927 3.657 1.00 94.50 88 ALA A C 1
ATOM 675 O O . ALA A 1 88 ? 3.605 -9.121 2.889 1.00 94.50 88 ALA A O 1
ATOM 676 N N . GLY A 1 89 ? 1.428 -8.663 3.229 1.00 91.19 89 GLY A N 1
ATOM 677 C CA . GLY A 1 89 ? 1.081 -8.567 1.811 1.00 91.19 89 GLY A CA 1
ATOM 678 C C . GLY A 1 89 ? 1.814 -7.425 1.109 1.00 91.19 89 GLY A C 1
ATOM 679 O O . GLY A 1 89 ? 2.409 -7.636 0.058 1.00 91.19 89 GLY A O 1
ATOM 680 N N . PHE A 1 90 ? 1.830 -6.238 1.719 1.00 94.94 90 PHE A N 1
ATOM 681 C CA . PHE A 1 90 ? 2.544 -5.076 1.195 1.00 94.94 90 PHE A CA 1
ATOM 682 C C . PHE A 1 90 ? 4.045 -5.345 1.027 1.00 94.94 90 PHE A C 1
ATOM 684 O O . PHE A 1 90 ? 4.578 -5.131 -0.055 1.00 94.94 90 PHE A O 1
ATOM 691 N N . LEU A 1 91 ? 4.717 -5.859 2.064 1.00 94.88 91 LEU A N 1
ATOM 692 C CA . LEU A 1 91 ? 6.152 -6.152 2.024 1.00 94.88 91 LEU A CA 1
ATOM 693 C C . LEU A 1 91 ? 6.482 -7.251 1.016 1.00 94.88 91 LEU A C 1
ATOM 695 O O . LEU A 1 91 ? 7.428 -7.100 0.251 1.00 94.88 91 LEU A O 1
ATOM 699 N N . ALA A 1 92 ? 5.701 -8.334 0.990 1.00 92.31 92 ALA A N 1
ATOM 700 C CA . ALA A 1 92 ? 5.904 -9.412 0.030 1.00 92.31 92 ALA A CA 1
ATOM 701 C C . ALA A 1 92 ? 5.776 -8.905 -1.412 1.00 92.31 92 ALA A C 1
ATOM 703 O O . ALA A 1 92 ? 6.609 -9.235 -2.251 1.00 92.31 92 ALA A O 1
ATOM 704 N N . TYR A 1 93 ? 4.772 -8.069 -1.693 1.00 89.81 93 TYR A N 1
ATOM 705 C CA . TYR A 1 93 ? 4.559 -7.531 -3.035 1.00 89.81 93 TYR A CA 1
ATOM 706 C C . TYR A 1 93 ? 5.608 -6.483 -3.423 1.00 89.81 93 TYR A C 1
ATOM 708 O O . TYR A 1 93 ? 6.078 -6.476 -4.558 1.00 89.81 93 TYR A O 1
ATOM 716 N N . ALA A 1 94 ? 6.026 -5.643 -2.472 1.00 91.19 94 ALA A N 1
ATOM 717 C CA . ALA A 1 94 ? 7.099 -4.676 -2.669 1.00 91.19 94 ALA A CA 1
ATOM 718 C C . ALA A 1 94 ? 8.421 -5.369 -3.018 1.00 91.19 94 ALA A C 1
ATOM 720 O O . ALA A 1 94 ? 8.993 -5.047 -4.048 1.00 91.19 94 ALA A O 1
ATOM 721 N N . LEU A 1 95 ? 8.841 -6.361 -2.224 1.00 92.44 95 LEU A N 1
ATOM 722 C CA . LEU A 1 95 ? 10.078 -7.129 -2.442 1.00 92.44 95 LEU A CA 1
ATOM 723 C C . LEU A 1 95 ? 10.046 -7.999 -3.703 1.00 92.44 95 LEU A C 1
ATOM 725 O O . LEU A 1 95 ? 11.086 -8.334 -4.254 1.00 92.44 95 LEU A O 1
ATOM 729 N N . TYR A 1 96 ? 8.859 -8.433 -4.127 1.00 88.00 96 TYR A N 1
ATOM 730 C CA . TYR A 1 96 ? 8.705 -9.162 -5.383 1.00 88.00 96 TYR A CA 1
ATOM 731 C C . TYR A 1 96 ? 8.894 -8.248 -6.603 1.00 88.00 96 TYR A C 1
ATOM 733 O O . TYR A 1 96 ? 9.370 -8.702 -7.640 1.00 88.00 96 TYR A O 1
ATOM 741 N N . THR A 1 97 ? 8.501 -6.978 -6.483 1.00 85.62 97 THR A N 1
ATOM 742 C CA . THR A 1 97 ? 8.452 -6.031 -7.606 1.00 85.62 97 THR A CA 1
ATOM 743 C C . THR A 1 97 ? 9.720 -5.176 -7.718 1.00 85.62 97 THR A C 1
ATOM 745 O O . THR A 1 97 ? 10.144 -4.877 -8.834 1.00 85.62 97 THR A O 1
ATOM 748 N N . PHE A 1 98 ? 10.302 -4.763 -6.587 1.00 83.38 98 PHE A N 1
ATOM 749 C CA . PHE A 1 98 ? 11.428 -3.826 -6.481 1.00 83.38 98 PHE A CA 1
ATOM 750 C C . PHE A 1 98 ? 12.594 -4.448 -5.711 1.00 83.38 98 PHE A C 1
ATOM 752 O O . PHE A 1 98 ? 13.748 -4.191 -6.119 1.00 83.38 98 PHE A O 1
#

Nearest PDB structures (foldseek):
  3lf9-assembly1_A  TM=5.190E-01  e=4.838E+00  synthetic construct
  5jsb-assembly1_B  TM=4.163E-01  e=4.313E+00  synthetic construct

Solvent-accessible surface area (backbone atoms only — not comparable to full-atom values): 5553 Å² total; per-residue (Å²): 111,72,68,58,42,52,54,43,40,52,52,26,52,51,45,44,52,53,47,53,50,54,57,76,70,55,78,77,79,69,89,86,79,80,80,71,82,57,66,66,61,50,49,54,57,57,46,49,55,56,36,50,50,36,46,49,52,32,45,50,44,39,53,55,43,27,78,75,48,56,88,42,71,67,29,27,78,56,26,55,51,51,49,51,51,53,49,52,53,51,50,54,53,47,67,73,75,104

Mean predicted aligned error: 5.8 Å

Sequence (98 aa):
MFLYYRISFVLSVLALAAWVIGVATYDAPRLGDGNGPDPLGVLLFLSLWLVGLLLAHSSMLACFARARRPATILQGRQGIAIHLALWAGFLAYALYTF

Radius of gyration: 16.4 Å; Cα contacts (8 Å, |Δi|>4): 61; chains: 1; bounding box: 32×19×50 Å

pLDDT: mean 86.45, std 11.03, range [56.72, 97.88]